Protein AF-A0A510V769-F1 (afdb_monomer)

pLDDT: mean 92.63, std 10.48, range [36.0, 98.75]

Foldseek 3Di:
DDDDFLVLLLPLCPDVQPFKWKKFQPPFFLVLLVLLLVLLVVLPWDKPPDSVCQPVDPQRDWMWTPLDPLWIWTWGSNPGGTMIITTSVSSPGRVNVVSVVVSQQSSCVSRVGKMFTAGVPPPPLRGQWIAHNVVRDIDGDNGPPD

Organism: NCBI:txid233583

Sequence (146 aa):
MGTPSHADVVAAFGPDAGHLPDGEAVGSSADDWPAVIAALGRSGWPAAPDLASVLDTEEPPTLAVHPLPAVQVNFFPAWGYVAFDIDLRELVDQPSTDAVLAVIELVGRATGRTVVLAHEGGGPESAVLSYDPSDDEHRLLPGRWA

Solvent-accessible surface area (backbone atoms only — not comparable to full-atom values): 7910 Å² total; per-residue (Å²): 128,68,84,78,50,39,70,57,57,57,57,51,53,47,96,80,38,76,49,47,32,33,31,36,34,60,90,49,34,55,84,40,47,67,43,36,48,56,48,51,71,70,69,74,46,56,58,40,61,59,71,92,54,42,78,76,44,99,68,25,59,66,34,40,32,31,72,38,100,72,34,57,36,42,32,37,64,59,72,49,28,49,37,30,35,37,48,58,82,42,48,79,42,54,70,46,36,51,36,52,52,52,49,48,49,50,46,9,61,45,60,72,22,43,20,34,37,13,37,54,93,46,52,80,85,36,27,28,35,36,32,36,51,91,78,72,37,64,43,80,41,83,55,71,86,126

Mean predicted aligned error: 3.85 Å

Structure (mmCIF, N/CA/C/O backbone):
data_AF-A0A510V769-F1
#
_entry.id   AF-A0A510V769-F1
#
loop_
_atom_site.group_PDB
_atom_site.id
_atom_site.type_symbol
_atom_site.label_atom_id
_atom_site.label_alt_id
_atom_site.label_comp_id
_atom_site.label_asym_id
_atom_site.label_entity_id
_atom_site.label_seq_id
_atom_site.pdbx_PDB_ins_code
_atom_site.Cartn_x
_atom_site.Cartn_y
_atom_site.Cartn_z
_atom_site.occupancy
_atom_site.B_iso_or_equiv
_atom_site.auth_seq_id
_atom_site.auth_comp_id
_atom_site.auth_asym_id
_atom_site.auth_atom_id
_atom_site.pdbx_PDB_model_num
ATOM 1 N N . MET A 1 1 ? -19.906 1.831 3.628 1.00 52.44 1 MET A N 1
ATOM 2 C CA . MET A 1 1 ? -19.219 2.213 4.882 1.00 52.44 1 MET A CA 1
ATOM 3 C C . MET A 1 1 ? -18.003 3.043 4.502 1.00 52.44 1 MET A C 1
ATOM 5 O O . MET A 1 1 ? -17.520 2.889 3.393 1.00 52.44 1 MET A O 1
ATOM 9 N N . GLY A 1 2 ? -17.610 4.012 5.331 1.00 70.94 2 GLY A N 1
ATOM 10 C CA . GLY A 1 2 ? -16.560 4.980 4.984 1.00 70.94 2 GLY A CA 1
ATOM 11 C C . GLY A 1 2 ? -15.145 4.462 5.238 1.00 70.94 2 GLY A C 1
ATOM 12 O O . GLY A 1 2 ? -14.968 3.430 5.880 1.00 70.94 2 GLY A O 1
ATOM 13 N N . THR A 1 3 ? -14.157 5.217 4.763 1.00 85.69 3 THR A N 1
ATOM 14 C CA . THR A 1 3 ? -12.731 5.035 5.057 1.00 85.69 3 THR A CA 1
ATOM 15 C C .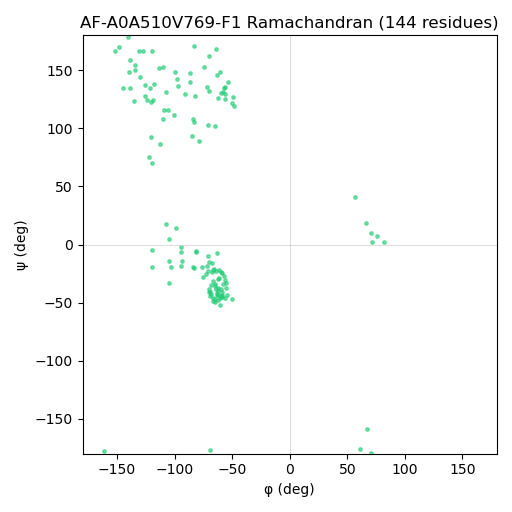 THR A 1 3 ? -12.505 4.905 6.573 1.00 85.69 3 THR A C 1
ATOM 17 O O . THR A 1 3 ? -12.995 5.761 7.319 1.00 85.69 3 THR A O 1
ATOM 20 N N . PRO A 1 4 ? -11.818 3.852 7.057 1.00 92.81 4 PRO A N 1
ATOM 21 C CA . PRO A 1 4 ? -11.539 3.689 8.480 1.00 92.81 4 PRO A CA 1
ATOM 22 C C . PRO A 1 4 ? -10.659 4.830 9.003 1.00 92.81 4 PRO A C 1
ATOM 24 O O . PRO A 1 4 ? -9.808 5.365 8.287 1.00 92.81 4 PRO A O 1
ATOM 27 N N . SER A 1 5 ? -10.874 5.224 10.261 1.00 95.56 5 SER A N 1
ATOM 28 C CA . SER A 1 5 ? -10.070 6.285 10.864 1.00 95.56 5 SER A CA 1
ATOM 29 C C . SER A 1 5 ? -8.668 5.782 11.210 1.00 95.56 5 SER A C 1
ATOM 31 O O . SER A 1 5 ? -8.480 4.607 11.526 1.00 95.56 5 SER A O 1
ATOM 33 N N . HIS A 1 6 ? -7.690 6.685 11.220 1.00 94.94 6 HIS A N 1
ATOM 34 C CA . HIS A 1 6 ? -6.327 6.412 11.670 1.00 94.94 6 HIS A CA 1
ATOM 35 C C . HIS A 1 6 ? -6.298 5.738 13.048 1.00 94.94 6 HIS A C 1
ATOM 37 O O . HIS A 1 6 ? -5.627 4.725 13.236 1.00 94.94 6 HIS A O 1
ATOM 43 N N . ALA A 1 7 ? -7.075 6.270 13.997 1.00 94.38 7 ALA A N 1
ATOM 44 C CA . ALA A 1 7 ? -7.144 5.728 15.348 1.00 94.38 7 ALA A CA 1
ATOM 45 C C . ALA A 1 7 ? -7.680 4.289 15.361 1.00 94.38 7 ALA A C 1
ATOM 47 O O . ALA A 1 7 ? -7.148 3.460 16.095 1.00 94.38 7 ALA A O 1
ATOM 48 N N . ASP A 1 8 ? -8.687 3.982 14.537 1.00 94.50 8 ASP A N 1
ATOM 49 C CA . ASP A 1 8 ? -9.248 2.632 14.458 1.00 94.50 8 ASP A CA 1
ATOM 50 C C . ASP A 1 8 ? -8.265 1.648 13.808 1.00 94.50 8 ASP A C 1
ATOM 52 O O . ASP A 1 8 ? -8.112 0.534 14.303 1.00 94.50 8 ASP A O 1
ATOM 56 N N . VAL A 1 9 ? -7.564 2.061 12.741 1.00 93.50 9 VAL A N 1
ATOM 57 C CA . VAL A 1 9 ? -6.537 1.235 12.078 1.00 93.50 9 VAL A CA 1
ATOM 58 C C . VAL A 1 9 ? -5.409 0.903 13.052 1.00 93.50 9 VAL A C 1
ATOM 60 O O . VAL A 1 9 ? -5.098 -0.269 13.246 1.00 93.50 9 VAL A O 1
ATOM 63 N N . VAL A 1 10 ? -4.834 1.909 13.719 1.00 90.75 10 VAL A N 1
ATOM 64 C CA . VAL A 1 10 ? -3.748 1.696 14.691 1.00 90.75 10 VAL A CA 1
ATOM 65 C C . VAL A 1 10 ? -4.217 0.850 15.875 1.00 90.75 10 VAL A C 1
ATOM 67 O O . VAL A 1 10 ? -3.505 -0.053 16.307 1.00 90.75 10 VAL A O 1
ATOM 70 N N . ALA A 1 11 ? -5.424 1.094 16.394 1.00 90.88 11 ALA A N 1
ATOM 71 C CA . ALA A 1 11 ? -5.961 0.317 17.508 1.00 90.88 11 ALA A CA 1
ATOM 72 C C . ALA A 1 11 ? -6.197 -1.157 17.145 1.00 90.88 11 ALA A C 1
ATOM 74 O O . ALA A 1 11 ? -6.024 -2.022 18.004 1.00 90.88 11 ALA A O 1
ATOM 75 N N . ALA A 1 12 ? -6.572 -1.452 15.897 1.00 91.12 12 ALA A N 1
ATOM 76 C CA . ALA A 1 12 ? -6.852 -2.811 15.444 1.00 91.12 12 ALA A CA 1
ATOM 77 C C . ALA A 1 12 ? -5.599 -3.706 15.427 1.00 91.12 12 ALA A C 1
ATOM 79 O O . ALA A 1 12 ? -5.704 -4.899 15.708 1.00 91.12 12 ALA A O 1
ATOM 80 N N . PHE A 1 13 ? -4.422 -3.124 15.181 1.00 89.62 13 PHE A N 1
ATOM 81 C CA . PHE A 1 13 ? -3.131 -3.808 15.291 1.00 89.62 13 PHE A CA 1
ATOM 82 C C . PHE A 1 13 ? -2.724 -4.100 16.746 1.00 89.62 13 PHE A C 1
ATOM 84 O O . PHE A 1 13 ? -1.956 -5.020 17.010 1.00 89.62 13 PHE A O 1
ATOM 91 N N . GLY A 1 14 ? -3.258 -3.362 17.718 1.00 86.62 14 GLY A N 1
ATOM 92 C CA . GLY A 1 14 ? -2.943 -3.570 19.129 1.00 86.62 14 GLY A CA 1
ATOM 93 C C . GLY A 1 14 ? -1.514 -3.151 19.526 1.00 86.62 14 GLY A C 1
ATOM 94 O O . GLY A 1 14 ? -0.747 -2.629 18.720 1.00 86.62 14 GLY A O 1
ATOM 95 N N . PRO A 1 15 ? -1.147 -3.332 20.807 1.00 76.44 15 PRO A N 1
ATOM 96 C CA . PRO A 1 15 ? 0.106 -2.831 21.372 1.00 76.44 15 PRO A CA 1
ATOM 97 C C . PRO A 1 15 ? 1.345 -3.646 20.967 1.00 76.44 15 PRO A C 1
ATOM 99 O O . PRO A 1 15 ? 2.454 -3.127 21.062 1.00 76.44 15 PRO A O 1
ATOM 102 N N . ASP A 1 16 ? 1.163 -4.890 20.512 1.00 70.06 16 ASP A N 1
ATOM 103 C CA . ASP A 1 16 ? 2.238 -5.850 20.219 1.00 70.06 16 ASP A CA 1
ATOM 104 C C . ASP A 1 16 ? 2.451 -6.066 18.708 1.00 70.06 16 ASP A C 1
ATOM 106 O O . ASP A 1 16 ? 3.063 -7.045 18.293 1.00 70.06 16 ASP A O 1
ATOM 110 N N . ALA A 1 17 ? 1.942 -5.159 17.871 1.00 65.19 17 ALA A N 1
ATOM 111 C CA . ALA A 1 17 ? 1.815 -5.335 16.422 1.00 65.19 17 ALA A CA 1
ATOM 112 C C . ALA A 1 17 ? 3.123 -5.504 15.629 1.00 65.19 17 ALA A C 1
ATOM 114 O O . ALA A 1 17 ? 3.069 -5.738 14.423 1.00 65.19 17 ALA A O 1
ATOM 115 N N . GLY A 1 18 ? 4.280 -5.337 16.270 1.00 74.38 18 GLY A N 1
ATOM 116 C CA . GLY A 1 18 ? 5.526 -5.067 15.563 1.00 74.38 18 GLY A CA 1
ATOM 117 C C . GLY A 1 18 ? 5.491 -3.686 14.905 1.00 74.38 18 GLY A C 1
ATOM 118 O O . GLY A 1 18 ? 4.746 -2.794 15.322 1.00 74.38 18 GLY A O 1
ATOM 119 N N . HIS A 1 19 ? 6.336 -3.489 13.896 1.00 86.44 19 HIS A N 1
ATOM 120 C CA . HIS A 1 19 ? 6.381 -2.230 13.145 1.00 86.44 19 HIS A CA 1
ATOM 121 C C . HIS A 1 19 ? 6.082 -2.409 11.662 1.00 86.44 19 HIS A C 1
ATOM 123 O O . HIS A 1 19 ? 5.711 -1.416 11.044 1.00 86.44 19 HIS A O 1
ATOM 129 N N . LEU A 1 20 ? 6.196 -3.630 11.123 1.00 93.75 20 LEU A N 1
ATOM 130 C CA . LEU A 1 20 ? 6.147 -3.885 9.686 1.00 93.75 20 LEU A CA 1
ATOM 131 C C . LEU A 1 20 ? 4.999 -4.828 9.277 1.00 93.75 20 LEU A C 1
ATOM 133 O O . LEU A 1 20 ? 5.256 -5.977 8.935 1.00 93.75 20 LEU A O 1
ATOM 137 N N . PRO A 1 21 ? 3.723 -4.397 9.345 1.00 94.69 21 PRO A N 1
ATOM 138 C CA . PRO A 1 21 ? 2.611 -5.174 8.811 1.00 94.69 21 PRO A CA 1
ATOM 139 C C . PRO A 1 21 ? 2.810 -5.560 7.349 1.00 94.69 21 PRO A C 1
ATOM 141 O O . PRO A 1 21 ? 3.192 -4.721 6.528 1.00 94.69 21 PRO A O 1
ATOM 144 N N . ASP A 1 22 ? 2.434 -6.795 7.028 1.00 95.94 22 ASP A N 1
ATOM 145 C CA . ASP A 1 22 ? 2.496 -7.329 5.674 1.00 95.94 22 ASP A CA 1
ATOM 146 C C . ASP A 1 22 ? 1.182 -7.082 4.935 1.00 95.94 22 ASP A C 1
ATOM 148 O O . ASP A 1 22 ? 0.088 -7.392 5.412 1.00 95.94 22 ASP A O 1
ATOM 152 N N . GLY A 1 23 ? 1.294 -6.534 3.736 1.00 97.62 23 GLY A N 1
ATOM 153 C CA . GLY A 1 23 ? 0.235 -6.417 2.757 1.00 97.62 23 GLY A CA 1
ATOM 154 C C . GLY A 1 23 ? 0.291 -7.540 1.729 1.00 97.62 23 GLY A C 1
ATOM 155 O O . GLY A 1 23 ? 1.352 -7.841 1.187 1.00 97.62 23 GLY A O 1
ATOM 156 N N . GLU A 1 24 ? -0.860 -8.119 1.395 1.00 97.81 24 GLU A N 1
ATOM 157 C CA . GLU A 1 24 ? -0.972 -9.155 0.361 1.00 97.81 24 GLU A CA 1
ATOM 158 C C . GLU A 1 24 ? -2.224 -8.937 -0.491 1.00 97.81 24 GLU A C 1
ATOM 160 O O . GLU A 1 24 ? -3.319 -8.739 0.038 1.00 97.81 24 GLU A O 1
ATOM 165 N N . ALA A 1 25 ? -2.094 -9.037 -1.817 1.00 98.44 25 ALA A N 1
ATOM 166 C CA . ALA A 1 25 ? -3.249 -9.270 -2.682 1.00 98.44 25 ALA A CA 1
ATOM 167 C C . ALA A 1 25 ? -3.561 -10.774 -2.710 1.00 98.44 25 ALA A C 1
ATOM 169 O O . ALA A 1 25 ? -2.846 -11.558 -3.342 1.00 98.44 25 ALA A O 1
ATOM 170 N N . VAL A 1 26 ? -4.623 -11.188 -2.020 1.00 97.50 26 VAL A N 1
ATOM 171 C CA . VAL A 1 26 ? -4.866 -12.596 -1.685 1.00 97.50 26 VAL A CA 1
ATOM 172 C C . VAL A 1 26 ? -5.051 -13.453 -2.938 1.00 97.50 26 VAL A C 1
ATOM 174 O O . VAL A 1 26 ? -5.885 -13.186 -3.813 1.00 97.50 26 VAL A O 1
ATOM 177 N N . GLY A 1 27 ? -4.252 -14.519 -3.013 1.00 96.81 27 GLY A N 1
ATOM 178 C CA . GLY A 1 27 ? -4.244 -15.466 -4.127 1.00 96.81 27 GLY A CA 1
ATOM 179 C C . GLY A 1 27 ? -3.671 -14.906 -5.432 1.00 96.81 27 GLY A C 1
ATOM 180 O O . GLY A 1 27 ? -3.851 -15.534 -6.482 1.00 96.81 27 GLY A O 1
ATOM 181 N N . SER A 1 28 ? -3.055 -13.721 -5.405 1.00 98.31 28 SER A N 1
ATOM 182 C CA . SER A 1 28 ? -2.296 -13.192 -6.541 1.00 98.31 28 SER A CA 1
ATOM 183 C C . SER A 1 28 ? -1.083 -14.071 -6.861 1.00 98.31 28 SER A C 1
ATOM 185 O O . SER A 1 28 ? -0.716 -14.983 -6.121 1.00 98.31 28 SER A O 1
ATOM 187 N N . SER A 1 29 ? -0.478 -13.809 -8.009 1.00 97.81 29 SER A N 1
ATOM 188 C CA . SER A 1 29 ? 0.696 -14.509 -8.516 1.00 97.81 29 SER A CA 1
ATOM 189 C C . SER A 1 29 ? 1.660 -13.524 -9.174 1.00 97.81 29 SER A C 1
ATOM 191 O O . SER A 1 29 ? 1.370 -12.332 -9.286 1.00 97.81 29 SER A O 1
ATOM 193 N N . ALA A 1 30 ? 2.799 -14.022 -9.654 1.00 96.31 30 ALA A N 1
ATOM 194 C CA . ALA A 1 30 ? 3.768 -13.213 -10.383 1.00 96.31 30 ALA A CA 1
ATOM 195 C C . ALA A 1 30 ? 3.157 -12.504 -11.612 1.00 96.31 30 ALA A C 1
ATOM 197 O O . ALA A 1 30 ? 3.559 -11.388 -11.940 1.00 96.31 30 ALA A O 1
ATOM 198 N N . ASP A 1 31 ? 2.145 -13.112 -12.239 1.00 97.00 31 ASP A N 1
ATOM 199 C CA . ASP A 1 31 ? 1.471 -12.586 -13.433 1.00 97.00 31 ASP A CA 1
ATOM 200 C C . ASP A 1 31 ? 0.660 -11.306 -13.160 1.00 97.00 31 ASP A C 1
ATOM 202 O O . ASP A 1 31 ? 0.306 -10.584 -14.093 1.00 97.00 31 ASP A O 1
ATOM 206 N N . ASP A 1 32 ? 0.381 -10.993 -11.891 1.00 98.31 32 ASP A N 1
ATOM 207 C CA . ASP A 1 32 ? -0.359 -9.794 -11.494 1.00 98.31 32 ASP A CA 1
ATOM 208 C C . ASP A 1 32 ? 0.549 -8.543 -11.399 1.00 98.31 32 ASP A C 1
ATOM 210 O O . ASP A 1 32 ? 0.066 -7.409 -11.498 1.00 98.31 32 ASP A O 1
ATOM 214 N N . TRP A 1 33 ? 1.875 -8.711 -11.273 1.00 97.75 33 TRP A N 1
ATOM 215 C CA . TRP A 1 33 ? 2.821 -7.594 -11.117 1.00 97.75 33 TRP A CA 1
ATOM 216 C C . TRP A 1 33 ? 2.803 -6.573 -12.258 1.00 97.75 33 TRP A C 1
ATOM 218 O O . TRP A 1 33 ? 2.788 -5.377 -11.955 1.00 97.75 33 TRP A O 1
ATOM 228 N N . PRO A 1 34 ? 2.757 -6.955 -13.550 1.00 97.31 34 PRO A N 1
ATOM 229 C CA . PRO A 1 34 ? 2.697 -5.976 -14.634 1.00 97.31 34 PRO A CA 1
ATOM 230 C C . PRO A 1 34 ? 1.527 -4.990 -14.501 1.00 97.31 34 PRO A C 1
ATOM 232 O O . PRO A 1 34 ? 1.687 -3.799 -14.781 1.00 97.31 34 PRO A O 1
ATOM 235 N N . ALA A 1 35 ? 0.360 -5.448 -14.030 1.00 98.19 35 ALA A N 1
ATOM 236 C CA . ALA A 1 35 ? -0.798 -4.584 -13.812 1.00 98.19 35 ALA A CA 1
ATOM 237 C C . ALA A 1 35 ? -0.575 -3.608 -12.645 1.00 98.19 35 ALA A C 1
ATOM 239 O O . ALA A 1 35 ? -0.909 -2.424 -12.762 1.00 98.19 35 ALA A O 1
ATOM 240 N N . VAL A 1 36 ? 0.037 -4.082 -11.554 1.00 98.50 36 VAL A N 1
ATOM 241 C CA . VAL A 1 36 ? 0.393 -3.268 -10.379 1.00 98.50 36 VAL A CA 1
ATOM 242 C C . VAL A 1 36 ? 1.435 -2.212 -10.739 1.00 98.50 36 VAL A C 1
ATOM 244 O O . VAL A 1 36 ? 1.211 -1.032 -10.482 1.00 98.50 36 VAL A O 1
ATOM 247 N N . ILE A 1 37 ? 2.526 -2.590 -11.412 1.00 97.94 37 ILE A N 1
ATOM 248 C CA . ILE A 1 37 ? 3.574 -1.657 -11.856 1.00 97.94 37 ILE A CA 1
ATOM 249 C C . ILE A 1 37 ? 2.997 -0.591 -12.790 1.00 97.94 37 ILE A C 1
ATOM 251 O O . ILE A 1 37 ? 3.255 0.602 -12.614 1.00 97.94 37 ILE A O 1
ATOM 255 N N . ALA A 1 38 ? 2.146 -0.986 -13.740 1.00 97.94 38 ALA A N 1
ATOM 256 C CA . ALA A 1 38 ? 1.477 -0.031 -14.614 1.00 97.94 38 ALA A CA 1
ATOM 257 C C . ALA A 1 38 ? 0.557 0.925 -13.833 1.00 97.94 38 ALA A C 1
ATOM 259 O O . ALA A 1 38 ? 0.446 2.097 -14.198 1.00 97.94 38 ALA A O 1
ATOM 260 N N . ALA A 1 39 ? -0.130 0.446 -12.792 1.00 98.38 39 ALA A N 1
ATOM 261 C CA . ALA A 1 39 ? -0.979 1.273 -11.940 1.00 98.38 39 ALA A CA 1
ATOM 262 C C . ALA A 1 39 ? -0.164 2.254 -11.085 1.00 98.38 39 ALA A C 1
ATOM 264 O O . ALA A 1 39 ? -0.491 3.441 -11.071 1.00 98.38 39 ALA A O 1
ATOM 265 N N . LEU A 1 40 ? 0.932 1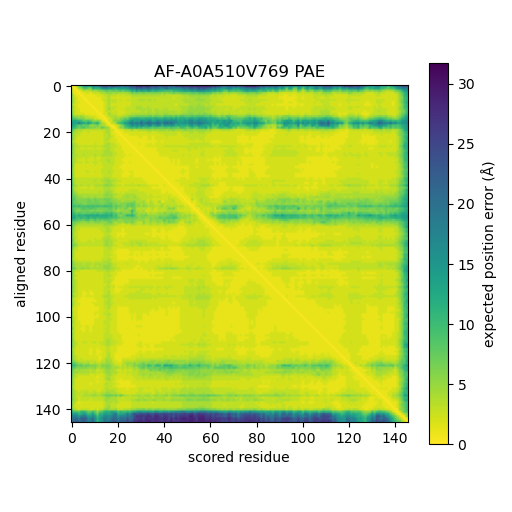.801 -10.473 1.00 98.31 40 LEU A N 1
ATOM 266 C CA . LEU A 1 40 ? 1.885 2.650 -9.752 1.00 98.31 40 LEU A CA 1
ATOM 267 C C . LEU A 1 40 ? 2.477 3.730 -10.670 1.00 98.31 40 LEU A C 1
ATOM 269 O O . LEU A 1 40 ? 2.522 4.898 -10.302 1.00 98.31 40 LEU A O 1
ATOM 273 N N . GLY A 1 41 ? 2.812 3.393 -11.918 1.00 97.56 41 GLY A N 1
ATOM 274 C CA . GLY A 1 41 ? 3.299 4.373 -12.896 1.00 97.56 41 GLY A CA 1
ATOM 275 C C . GLY A 1 41 ? 2.291 5.4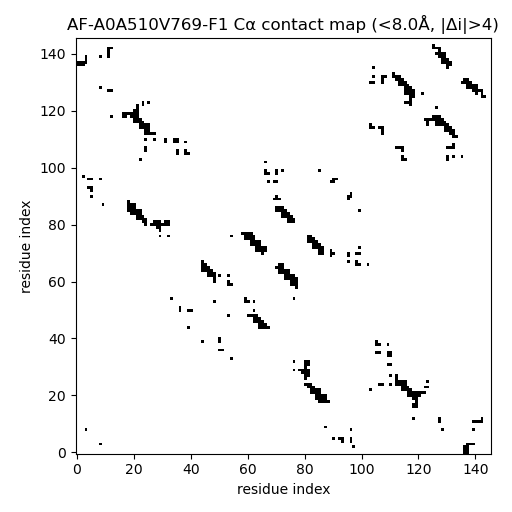83 -13.232 1.00 97.56 41 GLY A C 1
ATOM 276 O O . GLY A 1 41 ? 2.684 6.559 -13.680 1.00 97.56 41 GLY A O 1
ATOM 277 N N . ARG A 1 42 ? 0.989 5.256 -13.001 1.00 97.81 42 ARG A N 1
ATOM 278 C CA . ARG A 1 42 ? -0.075 6.255 -13.205 1.00 97.81 42 ARG A CA 1
ATOM 279 C C . ARG A 1 42 ? -0.423 7.052 -11.948 1.00 97.81 42 ARG A C 1
ATOM 281 O O . ARG A 1 42 ? -1.103 8.066 -12.082 1.00 97.81 42 ARG A O 1
ATOM 288 N N . SER A 1 43 ? -0.000 6.621 -10.758 1.00 97.50 43 SER A N 1
ATOM 289 C CA . SER A 1 43 ? -0.322 7.326 -9.508 1.00 97.50 43 SER A CA 1
ATOM 290 C C . SER A 1 43 ? 0.459 8.634 -9.356 1.00 97.50 43 SER A C 1
ATOM 292 O O . SER A 1 43 ? 0.005 9.549 -8.673 1.00 97.50 43 SER A O 1
ATOM 294 N N . GLY A 1 44 ? 1.625 8.730 -10.006 1.00 96.56 44 GLY A N 1
ATOM 295 C CA . GLY A 1 44 ? 2.551 9.852 -9.855 1.00 96.56 44 GLY A CA 1
ATOM 296 C C . GLY A 1 44 ? 3.350 9.819 -8.549 1.00 96.56 44 GLY A C 1
ATOM 297 O O . GLY A 1 44 ? 4.055 10.784 -8.253 1.00 96.56 44 GLY A O 1
ATOM 298 N N . TRP A 1 45 ? 3.255 8.738 -7.770 1.00 98.38 45 TRP A N 1
ATOM 299 C CA . TRP A 1 45 ? 4.041 8.568 -6.551 1.00 98.38 45 TRP A CA 1
ATOM 300 C C . TRP A 1 45 ? 5.512 8.293 -6.881 1.00 98.38 45 TRP A C 1
ATOM 302 O O . TRP A 1 45 ? 5.793 7.476 -7.763 1.00 98.38 45 TRP A O 1
ATOM 312 N N . PRO A 1 46 ? 6.464 8.944 -6.187 1.00 98.06 46 PRO A N 1
ATOM 313 C CA . PRO A 1 46 ? 7.873 8.601 -6.300 1.00 98.06 46 PRO A CA 1
ATOM 314 C C . PRO A 1 46 ? 8.102 7.127 -5.973 1.00 98.06 46 PRO A C 1
ATOM 316 O O . PRO A 1 46 ? 7.572 6.619 -4.984 1.00 98.06 46 PRO A O 1
ATOM 319 N N . ALA A 1 47 ? 8.913 6.466 -6.792 1.00 97.62 47 ALA A N 1
ATOM 320 C CA . ALA A 1 47 ? 9.272 5.072 -6.60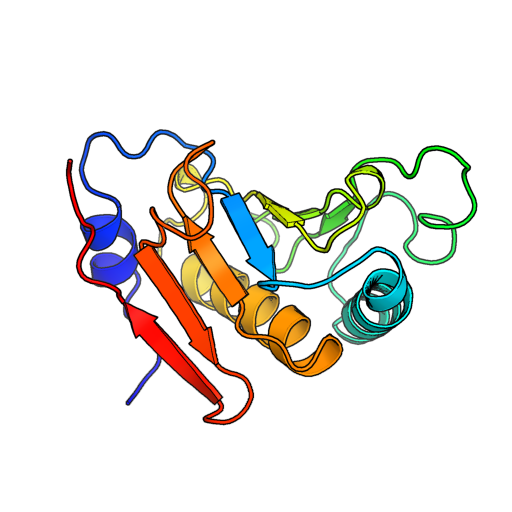5 1.00 97.62 47 ALA A CA 1
ATOM 321 C C . ALA A 1 47 ? 10.756 4.841 -6.915 1.00 97.62 47 ALA A C 1
ATOM 323 O O . ALA A 1 47 ? 11.334 5.537 -7.757 1.00 97.62 47 ALA A O 1
ATOM 324 N N . ALA A 1 48 ? 11.366 3.880 -6.225 1.00 96.06 48 ALA A N 1
ATOM 325 C CA . ALA A 1 48 ? 12.740 3.452 -6.455 1.00 96.06 48 ALA A CA 1
ATOM 326 C C . ALA A 1 48 ? 12.883 1.931 -6.227 1.00 96.06 48 ALA A C 1
ATOM 328 O O . ALA A 1 48 ? 12.406 1.440 -5.204 1.00 96.06 48 ALA A O 1
ATOM 329 N N . PRO A 1 49 ? 13.565 1.183 -7.118 1.00 94.62 49 PRO A N 1
ATOM 330 C CA . PRO A 1 49 ? 14.163 1.637 -8.379 1.00 94.62 49 PRO A CA 1
ATOM 331 C C . PRO A 1 49 ? 13.100 2.002 -9.431 1.00 94.62 49 PRO A C 1
ATOM 333 O O . PRO A 1 49 ? 11.907 2.019 -9.140 1.00 94.62 49 PRO A O 1
ATOM 336 N N . ASP A 1 50 ? 13.536 2.361 -10.641 1.00 92.19 50 ASP A N 1
ATOM 337 C CA . ASP A 1 50 ? 12.625 2.731 -11.727 1.00 92.19 50 ASP A CA 1
ATOM 338 C C . ASP A 1 50 ? 11.610 1.607 -12.007 1.00 92.19 50 ASP A C 1
ATOM 340 O O . ASP A 1 50 ? 11.976 0.463 -12.284 1.00 92.19 50 ASP A O 1
ATOM 344 N N . LEU A 1 51 ? 10.322 1.956 -11.954 1.00 91.69 51 LEU A N 1
ATOM 345 C CA . LEU A 1 51 ? 9.206 1.050 -12.223 1.00 91.69 51 LEU A CA 1
ATOM 346 C C . LEU A 1 51 ? 9.321 0.395 -13.602 1.00 91.69 51 LEU A C 1
ATOM 348 O O . LEU A 1 51 ? 8.904 -0.747 -13.768 1.00 91.69 51 LEU A O 1
ATOM 352 N N . ALA A 1 52 ? 9.878 1.107 -14.586 1.00 86.94 52 ALA A N 1
ATOM 353 C CA . ALA A 1 52 ? 9.987 0.608 -15.951 1.00 86.94 52 ALA A CA 1
ATOM 354 C C . ALA A 1 52 ? 10.932 -0.596 -16.090 1.00 86.94 52 ALA A C 1
ATOM 356 O O . ALA A 1 52 ? 10.789 -1.337 -17.056 1.00 86.94 52 ALA A O 1
ATOM 357 N N . SER A 1 53 ? 11.869 -0.786 -15.155 1.00 88.88 53 SER A N 1
ATOM 358 C CA . SER A 1 53 ? 12.886 -1.843 -15.218 1.00 88.88 53 SER A CA 1
ATOM 359 C C . SER A 1 53 ? 12.835 -2.831 -14.055 1.00 88.88 53 SER A C 1
ATOM 361 O O . SER A 1 53 ? 13.575 -3.812 -14.053 1.00 88.88 53 SER A O 1
ATOM 363 N N . VAL A 1 54 ? 11.966 -2.610 -13.062 1.00 89.12 54 VAL A N 1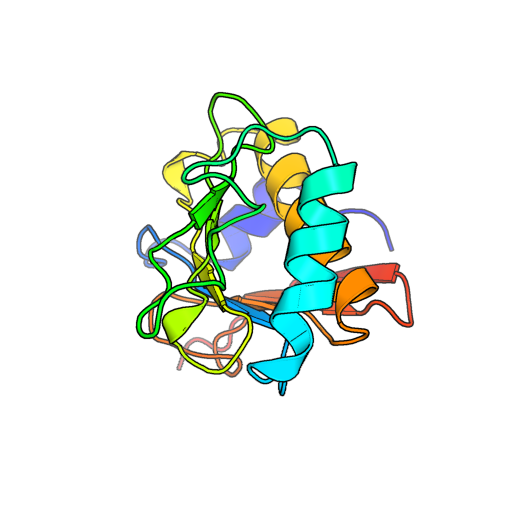
ATOM 364 C CA . VAL A 1 54 ? 11.937 -3.420 -11.833 1.00 89.12 54 VAL A CA 1
ATOM 365 C C . VAL A 1 54 ? 11.628 -4.900 -12.084 1.00 89.12 54 VAL A C 1
ATOM 367 O O . VAL A 1 54 ? 12.090 -5.749 -11.331 1.00 89.12 54 VAL A O 1
ATOM 370 N N . LEU A 1 55 ? 10.884 -5.218 -13.148 1.00 89.44 55 LEU A N 1
ATOM 371 C CA . LEU A 1 55 ? 10.534 -6.595 -13.519 1.00 89.44 55 LEU A CA 1
ATOM 372 C C . LEU A 1 55 ? 11.490 -7.220 -14.550 1.00 89.44 55 LEU A C 1
ATOM 374 O O . LEU A 1 55 ? 11.307 -8.379 -14.909 1.00 89.44 55 LEU A O 1
ATOM 378 N N . ASP A 1 56 ? 12.494 -6.483 -15.033 1.00 88.62 56 ASP A N 1
ATOM 379 C CA . ASP A 1 56 ? 13.400 -6.960 -16.090 1.00 88.62 56 ASP A CA 1
ATOM 380 C C . ASP A 1 56 ? 14.527 -7.863 -15.557 1.00 88.62 56 ASP A C 1
ATOM 382 O O . ASP A 1 56 ? 15.318 -8.406 -16.333 1.00 88.62 56 ASP A O 1
ATOM 386 N N . THR A 1 57 ? 14.642 -8.014 -14.237 1.00 84.50 57 THR A N 1
ATOM 387 C CA . THR A 1 57 ? 15.675 -8.830 -13.593 1.00 84.50 57 THR A CA 1
ATOM 388 C C . THR A 1 57 ? 15.129 -10.198 -13.192 1.00 84.50 57 THR A C 1
ATOM 390 O O . THR A 1 57 ? 13.965 -10.337 -12.830 1.00 84.50 57 THR A O 1
ATOM 393 N N . GLU A 1 58 ? 15.986 -11.227 -13.221 1.00 83.94 58 GLU A N 1
ATOM 394 C CA . GLU A 1 58 ? 15.607 -12.574 -12.752 1.00 83.94 58 GLU A CA 1
ATOM 395 C C . GLU A 1 58 ? 15.242 -12.585 -11.260 1.00 83.94 58 GLU A C 1
ATOM 397 O O . GLU A 1 58 ? 14.390 -13.358 -10.830 1.00 83.94 58 GLU A O 1
ATOM 402 N N . GLU A 1 59 ? 15.851 -11.682 -10.489 1.00 89.44 59 GLU A N 1
ATOM 403 C CA . GLU A 1 59 ? 15.507 -11.395 -9.099 1.00 89.44 59 GLU A CA 1
ATOM 404 C C . GLU A 1 59 ? 15.116 -9.913 -8.993 1.00 89.44 59 GLU A C 1
ATOM 406 O O . GLU A 1 59 ? 15.992 -9.046 -8.876 1.00 89.44 59 GLU A O 1
ATOM 411 N N . PRO A 1 60 ? 13.819 -9.578 -9.123 1.00 90.81 60 PRO A N 1
ATOM 412 C CA . PRO A 1 60 ? 13.332 -8.215 -8.948 1.00 90.81 60 PRO A CA 1
ATOM 413 C C . PRO A 1 60 ? 13.712 -7.640 -7.577 1.00 90.81 60 PRO A C 1
ATOM 415 O O . PRO A 1 60 ? 13.465 -8.287 -6.555 1.00 90.81 60 PRO A O 1
ATOM 418 N N . PRO A 1 61 ? 14.297 -6.432 -7.513 1.00 94.56 61 PRO A N 1
ATOM 419 C CA . PRO A 1 61 ? 14.618 -5.802 -6.239 1.00 94.56 61 PRO A CA 1
ATOM 420 C C . PRO A 1 61 ? 13.347 -5.355 -5.506 1.00 94.56 61 PRO A C 1
ATOM 422 O O . PRO A 1 61 ? 12.289 -5.172 -6.112 1.00 94.56 61 PRO A O 1
ATOM 425 N N . THR A 1 62 ? 13.474 -5.100 -4.202 1.00 96.81 62 THR A N 1
ATOM 426 C CA . THR A 1 62 ? 12.446 -4.382 -3.440 1.00 96.81 62 THR A CA 1
ATOM 427 C C . THR A 1 62 ? 12.178 -3.020 -4.074 1.00 96.81 62 THR A C 1
ATOM 429 O O . THR A 1 62 ? 13.109 -2.281 -4.404 1.00 96.81 62 THR A O 1
ATOM 432 N N . LEU A 1 63 ? 10.898 -2.691 -4.214 1.00 98.00 63 LEU A N 1
ATOM 433 C CA . LEU A 1 63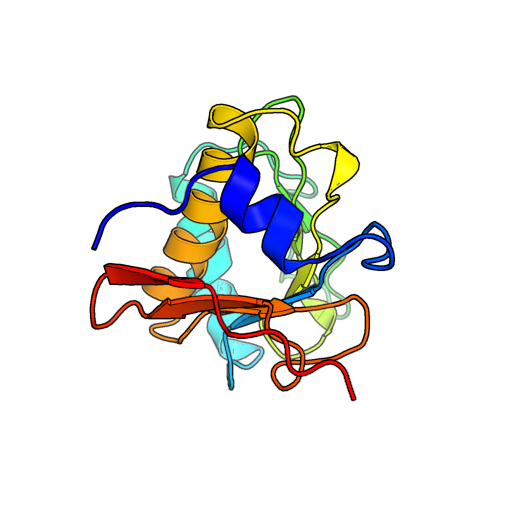 ? 10.422 -1.447 -4.798 1.00 98.00 63 LEU A CA 1
ATOM 434 C C . LEU A 1 63 ? 9.796 -0.577 -3.710 1.00 98.00 63 LEU A C 1
ATOM 436 O O . LEU A 1 63 ? 8.698 -0.861 -3.240 1.00 98.00 63 LEU A O 1
ATOM 440 N N . ALA A 1 64 ? 10.482 0.496 -3.336 1.00 98.38 64 ALA A N 1
ATOM 441 C CA . ALA A 1 64 ? 9.957 1.494 -2.415 1.00 98.38 64 ALA A CA 1
ATOM 442 C C . ALA A 1 64 ? 9.067 2.484 -3.174 1.00 98.38 64 ALA A C 1
ATOM 444 O O . ALA A 1 64 ? 9.495 3.061 -4.174 1.00 98.38 64 ALA A O 1
ATOM 445 N N . VAL A 1 65 ? 7.846 2.700 -2.690 1.00 98.69 65 VAL A N 1
ATOM 446 C CA . VAL A 1 65 ? 6.883 3.679 -3.214 1.00 98.69 65 VAL A CA 1
ATOM 447 C C . VAL A 1 65 ? 6.507 4.652 -2.105 1.00 98.69 65 VAL A C 1
ATOM 449 O O . VAL A 1 65 ? 6.199 4.232 -0.995 1.00 98.69 65 VAL A O 1
ATOM 452 N N . HIS A 1 66 ? 6.480 5.947 -2.414 1.00 98.62 66 HIS A N 1
ATOM 453 C CA . HIS A 1 66 ? 6.158 7.002 -1.455 1.00 98.62 66 HIS A CA 1
ATOM 454 C C . HIS A 1 66 ? 4.829 7.691 -1.797 1.00 98.62 66 HIS A C 1
ATOM 456 O O . HIS A 1 66 ? 4.836 8.723 -2.478 1.00 98.62 66 HIS A O 1
ATOM 462 N N . PRO A 1 67 ? 3.669 7.170 -1.349 1.00 98.31 67 PRO A N 1
ATOM 463 C CA . PRO A 1 67 ? 2.382 7.837 -1.569 1.00 98.31 67 PRO A CA 1
ATOM 464 C C . PRO A 1 67 ? 2.296 9.202 -0.863 1.00 98.31 67 PRO A C 1
ATOM 466 O O . PRO A 1 67 ? 1.561 10.086 -1.306 1.00 98.31 67 PRO A O 1
ATOM 469 N N . LEU A 1 68 ? 3.102 9.402 0.186 1.00 98.06 68 LEU A N 1
ATOM 470 C CA . LEU A 1 68 ? 3.412 10.691 0.802 1.00 98.06 68 LEU A CA 1
ATOM 471 C C . LEU A 1 68 ? 4.907 10.756 1.157 1.00 98.06 68 LEU A C 1
ATOM 473 O O . LEU A 1 68 ? 5.525 9.715 1.347 1.00 98.06 68 LEU A O 1
ATOM 477 N N . PRO A 1 69 ? 5.505 11.953 1.329 1.00 97.19 69 PRO A N 1
ATOM 478 C CA . PRO A 1 69 ? 6.932 12.070 1.653 1.00 97.19 69 PRO A CA 1
ATOM 479 C C . PRO A 1 69 ? 7.379 11.333 2.924 1.00 97.19 69 PRO A C 1
ATOM 481 O O . PRO A 1 69 ? 8.545 10.972 3.028 1.00 97.19 69 PRO A O 1
ATOM 484 N N . ALA A 1 70 ? 6.474 11.151 3.888 1.00 96.00 70 ALA A N 1
ATOM 485 C CA . ALA A 1 70 ? 6.744 10.497 5.168 1.00 96.00 70 ALA A CA 1
ATOM 486 C C . ALA A 1 70 ? 6.183 9.067 5.259 1.00 96.00 70 ALA A C 1
ATOM 488 O O . ALA A 1 70 ? 6.234 8.494 6.337 1.00 96.00 70 ALA A O 1
ATOM 489 N N . VAL A 1 71 ? 5.619 8.532 4.169 1.00 98.38 71 VAL A N 1
ATOM 490 C CA . VAL A 1 71 ? 5.026 7.190 4.118 1.00 98.38 71 VAL A CA 1
ATOM 491 C C . VAL A 1 71 ? 5.695 6.416 2.996 1.00 98.38 71 VAL A C 1
ATOM 493 O O . VAL A 1 71 ? 5.685 6.870 1.851 1.00 98.38 71 VAL A O 1
ATOM 496 N N . GLN A 1 72 ? 6.258 5.262 3.312 1.00 98.56 72 GLN A N 1
ATOM 497 C CA . GLN A 1 72 ? 6.884 4.346 2.375 1.00 98.56 72 GLN A CA 1
ATOM 498 C C . GLN A 1 72 ? 6.138 3.008 2.386 1.00 98.56 72 GLN A C 1
ATOM 500 O O . GLN A 1 72 ? 5.755 2.489 3.429 1.00 98.56 72 GLN A O 1
ATOM 505 N N . VAL A 1 73 ? 5.942 2.443 1.199 1.00 98.75 73 VAL A N 1
ATOM 506 C CA . VAL A 1 73 ? 5.427 1.086 1.006 1.00 98.75 73 VAL A CA 1
ATOM 507 C C . VAL A 1 73 ? 6.474 0.304 0.229 1.00 98.75 73 VAL A C 1
ATOM 509 O O . VAL A 1 73 ? 6.859 0.736 -0.863 1.00 98.75 73 VAL A O 1
ATOM 512 N N . ASN A 1 74 ? 6.955 -0.816 0.772 1.00 98.50 74 ASN A N 1
ATOM 513 C CA . ASN A 1 74 ? 7.966 -1.635 0.103 1.00 98.50 74 ASN A CA 1
ATOM 514 C C . ASN A 1 74 ? 7.308 -2.836 -0.555 1.00 98.50 74 ASN A C 1
ATOM 516 O O . ASN A 1 74 ? 6.849 -3.738 0.124 1.00 98.50 74 ASN A O 1
ATOM 520 N N . PHE A 1 75 ? 7.287 -2.867 -1.880 1.00 98.62 75 PHE A N 1
ATOM 521 C CA . PHE A 1 75 ? 6.792 -3.989 -2.668 1.00 98.62 75 PHE A CA 1
ATOM 522 C C . PHE A 1 75 ? 7.889 -5.032 -2.906 1.00 98.62 75 PHE A C 1
ATOM 524 O O . PHE A 1 75 ? 9.058 -4.677 -3.093 1.00 98.62 75 PHE A O 1
ATOM 531 N N . PHE A 1 76 ? 7.504 -6.312 -2.988 1.00 97.50 76 PHE A N 1
ATOM 532 C CA . PHE A 1 76 ? 8.435 -7.442 -3.124 1.00 97.50 76 PHE A CA 1
ATOM 533 C C . PHE A 1 76 ? 8.184 -8.298 -4.382 1.00 97.50 76 PHE A C 1
ATOM 535 O O . PHE A 1 76 ? 7.683 -9.421 -4.279 1.00 97.50 76 PHE A O 1
ATOM 542 N N . PRO A 1 77 ? 8.553 -7.836 -5.595 1.00 96.69 77 PRO A N 1
ATOM 543 C CA . PRO A 1 77 ? 8.192 -8.554 -6.817 1.00 96.69 77 PRO A CA 1
ATOM 544 C C . PRO A 1 77 ? 8.841 -9.932 -6.984 1.00 96.69 77 PRO A C 1
ATOM 546 O O . PRO A 1 77 ? 8.290 -10.794 -7.666 1.00 96.69 77 PRO A O 1
ATOM 549 N N . ALA A 1 78 ? 9.956 -10.193 -6.298 1.00 95.25 78 ALA A N 1
ATOM 550 C CA . ALA A 1 78 ? 10.617 -11.497 -6.302 1.00 95.25 78 ALA A CA 1
ATOM 551 C C . ALA A 1 78 ? 9.863 -12.605 -5.534 1.00 95.25 78 ALA A C 1
ATOM 553 O O . ALA A 1 78 ? 10.249 -13.768 -5.623 1.00 95.25 78 ALA A O 1
ATOM 554 N N . TRP A 1 79 ? 8.810 -12.292 -4.769 1.00 94.88 79 TRP A N 1
ATOM 555 C CA . TRP A 1 79 ? 8.153 -13.272 -3.887 1.00 94.88 79 TRP A CA 1
ATOM 556 C C . TRP A 1 79 ? 7.145 -14.187 -4.601 1.00 94.88 79 TRP A C 1
ATOM 558 O O . TRP A 1 79 ? 6.636 -15.133 -4.005 1.00 94.88 79 TRP A O 1
ATOM 568 N N . GLY A 1 80 ? 6.877 -13.955 -5.891 1.00 94.44 80 GLY A N 1
ATOM 569 C CA . GLY A 1 80 ? 6.005 -14.810 -6.710 1.00 94.44 80 GLY A CA 1
ATOM 570 C C . GLY A 1 80 ? 4.501 -14.551 -6.550 1.00 94.44 80 GLY A C 1
ATOM 571 O O . GLY A 1 80 ? 3.697 -15.222 -7.194 1.00 94.44 80 GLY A O 1
ATOM 572 N N . TYR A 1 81 ? 4.129 -13.567 -5.736 1.00 97.12 81 TYR A N 1
ATOM 573 C CA . TYR A 1 81 ? 2.787 -13.009 -5.560 1.00 97.12 81 TYR A CA 1
ATOM 574 C C . TYR A 1 81 ? 2.919 -11.517 -5.220 1.00 97.12 81 TYR A C 1
ATOM 576 O O . TYR A 1 81 ? 4.032 -11.026 -5.012 1.00 97.12 81 TYR A O 1
ATOM 584 N N . VAL A 1 82 ? 1.811 -10.775 -5.215 1.00 98.44 82 VAL A N 1
ATOM 585 C CA . VAL A 1 82 ? 1.827 -9.344 -4.894 1.00 98.44 82 VAL A CA 1
ATOM 586 C C . VAL A 1 82 ? 1.791 -9.161 -3.383 1.00 98.44 82 VAL A C 1
ATOM 588 O O . VAL A 1 82 ? 0.751 -9.355 -2.750 1.00 98.44 82 VAL A O 1
A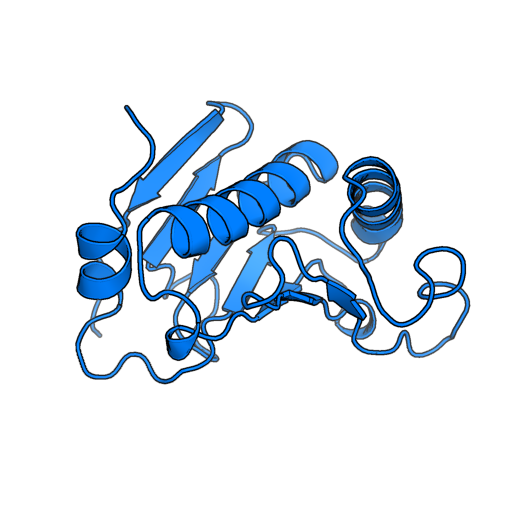TOM 591 N N . ALA A 1 83 ? 2.933 -8.751 -2.839 1.00 97.88 83 ALA A N 1
ATOM 592 C CA . ALA A 1 83 ? 3.128 -8.452 -1.430 1.00 97.88 83 ALA A CA 1
ATOM 593 C C . ALA A 1 83 ? 3.879 -7.139 -1.234 1.00 97.88 83 ALA A C 1
ATOM 595 O O . ALA A 1 83 ? 4.652 -6.706 -2.101 1.00 97.88 83 ALA A O 1
ATOM 596 N N . PHE A 1 84 ? 3.650 -6.527 -0.081 1.00 98.56 84 PHE A N 1
ATOM 597 C CA . PHE A 1 84 ? 4.352 -5.338 0.366 1.00 98.56 84 PHE A CA 1
ATOM 598 C C . PHE A 1 84 ? 4.404 -5.269 1.891 1.00 98.56 84 PHE A C 1
ATOM 600 O O . PHE A 1 84 ? 3.662 -5.982 2.547 1.00 98.56 84 PHE A O 1
ATOM 607 N N . ASP A 1 85 ? 5.228 -4.395 2.453 1.00 97.69 85 ASP A N 1
ATOM 608 C CA . ASP A 1 85 ? 5.131 -3.990 3.856 1.00 97.69 85 ASP A CA 1
ATOM 609 C C . ASP A 1 85 ? 4.882 -2.478 3.975 1.00 97.69 85 ASP A C 1
ATOM 611 O O . ASP A 1 85 ? 4.999 -1.717 3.003 1.00 97.69 85 ASP A O 1
ATOM 615 N N . ILE A 1 86 ? 4.502 -2.053 5.176 1.00 97.31 86 ILE A N 1
ATOM 616 C CA . ILE A 1 86 ? 4.454 -0.646 5.588 1.00 97.31 86 ILE A CA 1
ATOM 617 C C . ILE A 1 86 ? 5.154 -0.495 6.935 1.00 97.31 86 ILE A C 1
ATOM 619 O O . ILE A 1 86 ? 5.311 -1.478 7.646 1.00 97.31 86 ILE A O 1
ATOM 623 N N . ASP A 1 87 ? 5.462 0.729 7.358 1.00 96.69 87 ASP A N 1
ATOM 624 C CA . ASP A 1 87 ? 5.871 0.997 8.739 1.00 96.69 87 ASP A CA 1
ATOM 625 C C . ASP A 1 87 ? 4.743 1.684 9.524 1.00 96.69 87 ASP A C 1
ATOM 627 O O . ASP A 1 87 ? 4.366 2.822 9.241 1.00 96.69 87 ASP A O 1
ATOM 631 N N . LEU A 1 88 ? 4.208 1.030 10.561 1.00 94.50 88 LEU A N 1
ATOM 632 C CA . LEU A 1 88 ? 3.152 1.621 11.402 1.00 94.50 88 LEU A CA 1
ATOM 633 C C . LEU A 1 88 ? 3.580 2.927 12.077 1.00 94.50 88 LEU A C 1
ATOM 635 O O . LEU A 1 88 ? 2.725 3.736 12.429 1.00 94.50 88 LEU A O 1
ATOM 639 N N . ARG A 1 89 ? 4.884 3.157 12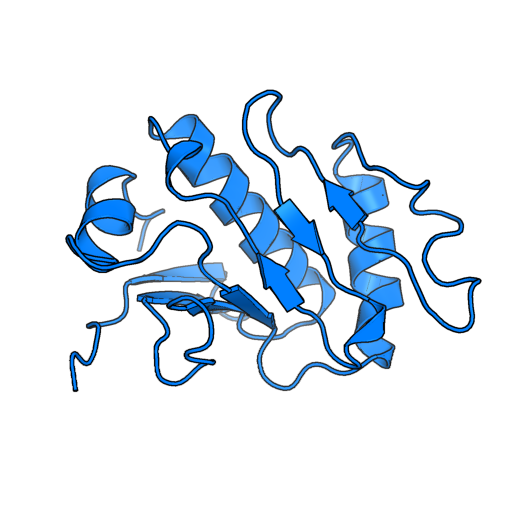.262 1.00 94.88 89 ARG A N 1
ATOM 640 C CA . ARG A 1 89 ? 5.408 4.395 12.860 1.00 94.88 89 ARG A CA 1
ATOM 641 C C . ARG A 1 89 ? 5.279 5.594 11.921 1.00 94.88 89 ARG A C 1
ATOM 643 O O . ARG A 1 89 ? 5.355 6.728 12.391 1.00 94.88 89 ARG A O 1
ATOM 650 N N . GLU A 1 90 ? 5.091 5.354 10.626 1.00 96.62 90 GLU A N 1
ATOM 651 C CA . GLU A 1 90 ? 4.856 6.384 9.609 1.00 96.62 90 GLU A CA 1
ATOM 652 C C . GLU A 1 90 ? 3.381 6.801 9.538 1.00 96.62 90 GLU A C 1
ATOM 654 O O . GLU A 1 90 ? 3.064 7.898 9.072 1.00 96.62 90 GLU A O 1
ATOM 659 N N . LEU A 1 91 ? 2.477 5.967 10.066 1.00 95.38 91 LEU A N 1
ATOM 660 C CA . LEU A 1 91 ? 1.076 6.315 10.272 1.00 95.38 91 LEU A CA 1
ATOM 661 C C . LEU A 1 91 ? 0.963 7.167 11.536 1.00 95.38 91 LEU A C 1
ATOM 663 O O . LEU A 1 91 ? 0.802 6.659 12.642 1.00 95.38 91 LEU A O 1
ATOM 667 N N . VAL A 1 92 ? 1.081 8.480 11.377 1.00 95.94 92 VAL A N 1
ATOM 668 C CA . VAL A 1 92 ? 1.049 9.447 12.490 1.00 95.94 92 VAL A CA 1
ATOM 669 C C . VAL A 1 92 ? -0.268 10.217 12.575 1.00 95.94 92 VAL A C 1
ATOM 671 O O . VAL A 1 92 ? -0.532 10.896 13.568 1.00 95.94 92 VAL A O 1
ATOM 674 N N . ASP A 1 93 ? -1.076 10.152 11.519 1.00 96.81 93 ASP A N 1
ATOM 675 C CA . ASP A 1 93 ? -2.324 10.885 11.363 1.00 96.81 93 ASP A CA 1
ATOM 676 C C . ASP A 1 93 ? -3.231 10.271 10.275 1.00 96.81 93 ASP A C 1
ATOM 678 O O . ASP A 1 93 ? -2.945 9.232 9.672 1.00 96.81 93 ASP A O 1
ATOM 682 N N . GLN A 1 94 ? -4.379 10.911 10.029 1.00 97.56 94 GLN A N 1
ATOM 683 C CA . GLN A 1 94 ? -5.303 10.473 8.982 1.00 97.56 94 GLN A CA 1
ATOM 684 C C . GLN A 1 94 ? -4.684 10.542 7.575 1.00 97.56 94 GLN A C 1
ATOM 686 O O . GLN A 1 94 ? -4.758 9.529 6.889 1.00 97.56 94 GLN A O 1
ATOM 691 N N . PRO A 1 95 ? -4.026 11.638 7.140 1.00 98.00 95 PRO A N 1
ATOM 692 C CA . PRO A 1 95 ? -3.383 11.684 5.825 1.00 98.00 95 PRO A CA 1
ATOM 693 C C . PRO A 1 95 ? -2.380 10.555 5.563 1.00 98.00 95 PRO A C 1
ATOM 695 O O . PRO A 1 95 ? -2.390 9.977 4.478 1.00 98.00 95 PRO A O 1
ATOM 698 N N . SER A 1 96 ? -1.528 10.221 6.537 1.00 97.88 96 SER A N 1
ATOM 699 C CA . SER A 1 96 ? -0.590 9.096 6.404 1.00 97.88 96 SER A CA 1
ATOM 700 C C . SER A 1 96 ? -1.314 7.752 6.277 1.00 97.88 96 SER A C 1
ATOM 702 O O . SER A 1 96 ? -0.931 6.924 5.453 1.00 97.88 96 SER A O 1
ATOM 704 N N . THR A 1 97 ? -2.415 7.566 7.009 1.00 97.69 97 THR A N 1
ATOM 705 C CA . THR A 1 97 ? -3.267 6.368 6.891 1.00 97.69 97 THR A CA 1
ATOM 706 C C . THR A 1 97 ? -3.955 6.299 5.530 1.00 97.69 97 THR A C 1
ATOM 708 O O . THR A 1 97 ? -3.872 5.278 4.854 1.00 97.69 97 THR A O 1
ATOM 711 N N . ASP A 1 98 ? -4.573 7.394 5.086 1.00 98.00 98 ASP A N 1
ATOM 712 C CA . ASP A 1 98 ? -5.249 7.488 3.789 1.00 98.00 98 ASP A CA 1
ATOM 713 C C . ASP A 1 98 ? -4.290 7.180 2.631 1.00 98.00 98 ASP A C 1
ATOM 715 O O . ASP A 1 98 ? -4.689 6.566 1.643 1.00 98.00 98 ASP A O 1
ATOM 719 N N . ALA A 1 99 ? -3.014 7.555 2.757 1.00 98.31 99 ALA A N 1
ATOM 720 C CA . ALA A 1 99 ? -1.987 7.250 1.768 1.00 98.31 99 ALA A CA 1
ATOM 721 C C . ALA A 1 99 ? -1.748 5.738 1.617 1.00 98.31 99 ALA A C 1
ATOM 723 O O . ALA A 1 99 ? -1.675 5.243 0.492 1.00 98.31 99 ALA A O 1
ATOM 724 N N . VAL A 1 100 ? -1.684 4.992 2.725 1.00 98.31 100 VAL A N 1
ATOM 725 C CA . VAL A 1 100 ? -1.587 3.523 2.691 1.00 98.31 100 VAL A CA 1
ATOM 726 C C . VAL A 1 100 ? -2.876 2.895 2.163 1.00 98.31 100 VAL A C 1
ATOM 728 O O . VAL A 1 100 ? -2.818 2.003 1.317 1.00 98.31 100 VAL A O 1
ATOM 731 N N . LEU A 1 101 ? -4.045 3.385 2.588 1.00 98.06 101 LEU A N 1
ATOM 732 C CA . LEU A 1 101 ? -5.334 2.899 2.083 1.00 98.06 101 LEU A CA 1
ATOM 733 C C . LEU A 1 101 ? -5.459 3.098 0.564 1.00 98.06 101 LEU A C 1
ATOM 735 O O . LEU A 1 101 ? -5.921 2.198 -0.134 1.00 98.06 101 LEU A O 1
ATOM 739 N N . ALA A 1 102 ? -4.966 4.218 0.032 1.00 98.31 102 ALA A N 1
ATOM 740 C CA . ALA A 1 102 ? -4.932 4.474 -1.405 1.00 98.31 102 ALA A CA 1
ATOM 741 C C . ALA A 1 102 ? -4.013 3.498 -2.160 1.00 98.31 102 ALA A C 1
ATOM 743 O O . ALA A 1 102 ? -4.323 3.107 -3.287 1.00 98.31 102 ALA A O 1
ATOM 744 N N . VAL A 1 103 ? -2.891 3.083 -1.560 1.00 98.69 103 VAL A N 1
ATOM 745 C CA . VAL A 1 103 ? -2.020 2.046 -2.135 1.00 98.69 103 VAL A CA 1
ATOM 746 C C . VAL A 1 103 ? -2.738 0.695 -2.162 1.00 98.69 103 VAL A C 1
ATOM 748 O O . VAL A 1 103 ? -2.757 0.038 -3.202 1.00 98.69 103 VAL A O 1
ATOM 751 N N . ILE A 1 104 ? -3.385 0.313 -1.059 1.00 98.56 104 ILE A N 1
ATOM 752 C CA . ILE A 1 104 ? -4.192 -0.912 -0.946 1.00 98.56 104 ILE A CA 1
ATOM 753 C C . ILE A 1 104 ? -5.295 -0.941 -2.018 1.00 98.56 104 ILE A C 1
ATOM 755 O O . ILE A 1 104 ? -5.445 -1.938 -2.726 1.00 98.56 104 ILE A O 1
ATOM 759 N N . GLU A 1 105 ? -6.017 0.169 -2.199 1.00 98.50 105 GLU A N 1
ATOM 760 C CA . GLU A 1 105 ? -7.031 0.314 -3.251 1.00 98.50 105 GLU A CA 1
ATOM 761 C C . GLU A 1 105 ? -6.441 0.154 -4.649 1.00 98.50 105 GLU A C 1
ATOM 763 O O . GLU A 1 105 ? -7.000 -0.550 -5.493 1.00 98.50 105 GLU A O 1
ATOM 768 N N . LEU A 1 106 ? -5.306 0.809 -4.911 1.00 98.69 106 LEU A N 1
ATOM 769 C CA . LEU A 1 106 ? -4.626 0.738 -6.199 1.00 98.69 106 LEU A CA 1
ATOM 770 C C . LEU A 1 106 ? -4.252 -0.705 -6.536 1.00 98.69 106 LEU A C 1
ATOM 772 O O . LEU A 1 106 ? -4.509 -1.150 -7.657 1.00 98.69 106 LEU A O 1
ATOM 776 N N . VAL A 1 107 ? -3.695 -1.443 -5.575 1.00 98.75 107 VAL A N 1
ATOM 777 C CA . VAL A 1 107 ? -3.336 -2.855 -5.748 1.00 98.75 107 VAL A CA 1
ATOM 778 C C . VAL A 1 107 ? -4.586 -3.706 -5.972 1.00 98.75 107 VAL A C 1
ATOM 780 O O . VAL A 1 107 ? -4.629 -4.489 -6.925 1.00 98.75 107 VAL A O 1
ATOM 783 N N . GLY A 1 108 ? -5.630 -3.532 -5.161 1.00 98.56 108 GLY A N 1
ATOM 784 C CA . GLY A 1 108 ? -6.859 -4.314 -5.292 1.00 98.56 108 GLY A CA 1
ATOM 785 C C . GLY A 1 108 ? -7.548 -4.088 -6.635 1.00 98.56 108 GLY A C 1
ATOM 786 O O . GLY A 1 108 ? -7.917 -5.043 -7.313 1.00 98.56 108 GLY A O 1
ATOM 787 N N . ARG A 1 109 ? -7.633 -2.837 -7.099 1.00 98.50 109 ARG A N 1
ATOM 788 C CA . ARG A 1 109 ? -8.204 -2.506 -8.416 1.00 98.50 109 ARG A CA 1
ATOM 789 C C . ARG A 1 109 ? -7.336 -2.994 -9.577 1.00 98.50 109 ARG A C 1
ATOM 791 O O . ARG A 1 109 ? -7.881 -3.384 -10.606 1.00 98.50 109 ARG A O 1
ATOM 798 N N . ALA A 1 110 ? -6.009 -2.973 -9.440 1.00 98.44 110 ALA A N 1
ATOM 799 C CA . ALA A 1 110 ? -5.097 -3.443 -10.485 1.00 98.44 110 ALA A CA 1
ATOM 800 C C . ALA A 1 110 ? -5.139 -4.968 -10.660 1.0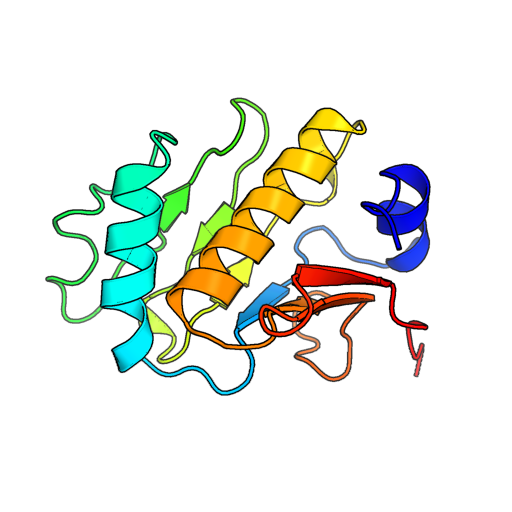0 98.44 110 ALA A C 1
ATOM 802 O O . ALA A 1 110 ? -5.076 -5.455 -11.786 1.00 98.44 110 ALA A O 1
ATOM 803 N N . THR A 1 111 ? -5.260 -5.704 -9.555 1.00 98.44 111 THR A N 1
ATOM 804 C CA . THR A 1 111 ? -5.240 -7.176 -9.535 1.00 98.44 111 THR A CA 1
ATOM 805 C C . THR A 1 111 ? -6.638 -7.802 -9.587 1.00 98.44 111 THR A C 1
ATOM 807 O O . THR A 1 111 ? -6.789 -8.986 -9.890 1.00 98.44 111 THR A O 1
ATOM 810 N N . GLY A 1 112 ? -7.680 -7.028 -9.268 1.00 98.00 112 GLY A N 1
ATOM 811 C CA . GLY A 1 112 ? -9.036 -7.533 -9.057 1.00 98.00 112 GLY A CA 1
ATOM 812 C C . GLY A 1 112 ? -9.165 -8.437 -7.827 1.00 98.00 112 GLY A C 1
ATOM 813 O O . GLY A 1 112 ? -10.111 -9.220 -7.756 1.00 98.00 112 GLY A O 1
ATOM 814 N N . ARG A 1 113 ? -8.209 -8.385 -6.888 1.00 98.12 113 ARG A N 1
ATOM 815 C CA . ARG A 1 113 ? -8.170 -9.235 -5.688 1.00 98.12 113 ARG A CA 1
ATOM 816 C C . ARG A 1 113 ? -8.436 -8.438 -4.424 1.00 98.12 113 ARG A C 1
ATOM 818 O O . ARG A 1 113 ? -8.101 -7.259 -4.339 1.00 98.12 113 ARG A O 1
ATOM 825 N N . THR A 1 114 ? -8.973 -9.122 -3.419 1.00 98.00 114 THR A N 1
ATOM 826 C CA . THR A 1 114 ? -8.990 -8.615 -2.049 1.00 98.00 114 THR A CA 1
ATOM 827 C C . THR A 1 114 ? -7.556 -8.382 -1.585 1.00 98.00 114 THR A C 1
ATOM 829 O O . THR A 1 114 ? -6.713 -9.271 -1.715 1.00 98.00 114 THR A O 1
ATOM 832 N N . VAL A 1 115 ? -7.286 -7.203 -1.036 1.00 98.44 115 VAL A N 1
ATOM 833 C CA . VAL A 1 115 ? -5.989 -6.874 -0.440 1.00 98.44 115 VAL A CA 1
ATOM 834 C C . VAL A 1 115 ? -6.148 -6.841 1.064 1.00 98.44 115 VAL A C 1
ATOM 836 O O . VAL A 1 115 ? -7.080 -6.223 1.573 1.00 98.44 115 VAL A O 1
ATOM 839 N N . VAL A 1 116 ? -5.259 -7.516 1.775 1.00 97.50 116 VAL A N 1
ATOM 840 C CA . VAL A 1 116 ? -5.238 -7.531 3.236 1.00 97.50 116 VAL A CA 1
ATOM 841 C C . VAL A 1 116 ? -3.984 -6.851 3.748 1.00 97.50 116 VAL A C 1
ATOM 843 O O . VAL A 1 116 ? -2.961 -6.864 3.072 1.00 97.50 116 VAL A O 1
ATOM 846 N N . LEU A 1 117 ? -4.080 -6.275 4.941 1.00 96.38 117 LEU A N 1
ATOM 847 C CA . LEU A 1 117 ? -2.939 -5.866 5.746 1.00 96.38 117 LEU A CA 1
ATOM 848 C C . LEU A 1 117 ? -2.992 -6.658 7.053 1.00 96.38 117 LEU A C 1
ATOM 850 O O . LEU A 1 117 ? -4.013 -6.654 7.750 1.00 96.38 117 LEU A O 1
ATOM 854 N N . ALA A 1 118 ? -1.914 -7.362 7.348 1.00 94.62 118 ALA A N 1
ATOM 855 C CA . ALA A 1 118 ? -1.809 -8.391 8.365 1.00 94.62 118 ALA A CA 1
ATOM 856 C C . ALA A 1 118 ? -0.634 -8.120 9.306 1.00 94.62 118 ALA A C 1
ATOM 858 O O . ALA A 1 118 ? 0.213 -7.274 9.031 1.00 94.62 118 ALA A O 1
ATOM 859 N N . HIS A 1 119 ? -0.587 -8.817 10.439 1.00 92.19 119 HIS A N 1
ATOM 860 C CA . HIS A 1 119 ? 0.590 -8.752 11.303 1.00 92.19 119 HIS A CA 1
ATOM 861 C C . HIS A 1 119 ? 1.840 -9.253 10.570 1.00 92.19 119 HIS A C 1
ATOM 863 O O . HIS A 1 119 ? 1.752 -10.157 9.739 1.00 92.19 119 HIS A O 1
ATOM 869 N N . GLU A 1 120 ? 2.996 -8.688 10.924 1.00 91.25 120 GLU A N 1
ATOM 870 C CA . GLU A 1 120 ? 4.303 -9.085 10.389 1.00 91.25 120 GLU A CA 1
ATOM 871 C C . GLU A 1 120 ? 4.499 -10.610 10.488 1.00 91.25 120 GLU A C 1
ATOM 873 O O . GLU A 1 120 ? 4.403 -11.202 11.568 1.00 91.25 120 GLU A O 1
ATOM 878 N N . GLY A 1 121 ? 4.741 -11.259 9.349 1.00 87.25 121 GLY A N 1
ATOM 879 C CA . GLY A 1 121 ? 4.954 -12.698 9.204 1.00 87.25 121 GLY A CA 1
ATOM 880 C C . GLY A 1 121 ? 3.715 -13.581 9.399 1.00 87.25 121 GLY A C 1
ATOM 881 O O . GLY A 1 121 ? 3.843 -14.806 9.363 1.00 87.25 121 GLY A O 1
ATOM 882 N N . GLY A 1 122 ? 2.534 -13.003 9.634 1.00 83.62 122 GLY A N 1
ATOM 883 C CA . GLY A 1 122 ? 1.335 -13.743 10.034 1.00 83.62 122 GLY A CA 1
ATOM 884 C C . GLY A 1 122 ? 0.390 -14.144 8.899 1.00 83.62 122 GLY A C 1
ATOM 885 O O . GLY A 1 122 ? -0.597 -14.820 9.175 1.00 83.62 122 GLY A O 1
ATOM 886 N N . GLY A 1 123 ? 0.636 -13.705 7.660 1.00 84.38 123 GLY A N 1
ATOM 887 C CA . GLY A 1 123 ? -0.187 -14.045 6.492 1.00 84.38 123 GLY A CA 1
ATOM 888 C C . GLY A 1 123 ? -1.658 -13.583 6.569 1.00 84.38 123 GLY A C 1
ATOM 889 O O . GLY A 1 123 ? -2.067 -12.916 7.529 1.00 84.38 123 GLY A O 1
ATOM 890 N N . PRO A 1 124 ? -2.493 -13.930 5.568 1.00 85.56 124 PRO A N 1
ATOM 891 C CA . PRO A 1 124 ? -3.890 -13.489 5.478 1.00 85.56 124 PRO A CA 1
ATOM 892 C C . PRO A 1 124 ? -4.780 -13.875 6.669 1.00 85.56 124 PRO A C 1
ATOM 894 O O . PRO A 1 124 ? -5.785 -13.220 6.937 1.00 85.56 124 PRO A O 1
ATOM 897 N N . GLU A 1 125 ? -4.441 -14.931 7.406 1.00 87.31 125 GLU A N 1
ATOM 898 C CA . GLU A 1 125 ? -5.152 -15.366 8.610 1.00 87.31 125 GLU A CA 1
ATOM 899 C C . GLU A 1 125 ? -5.020 -14.386 9.783 1.00 87.31 125 GLU A C 1
ATOM 901 O O . GLU A 1 125 ? -5.889 -14.363 10.659 1.00 87.31 125 GLU A O 1
ATOM 906 N N . SER A 1 126 ? -3.963 -13.571 9.779 1.00 89.75 126 SER A N 1
ATOM 907 C CA . SER A 1 126 ? -3.700 -12.517 10.762 1.00 89.75 126 SER A CA 1
ATOM 908 C C . SER A 1 126 ? -4.124 -11.127 10.273 1.00 89.75 126 SER A C 1
ATOM 910 O O . SER A 1 126 ? -3.744 -10.117 10.865 1.00 89.75 126 SER A O 1
ATOM 912 N N . ALA A 1 127 ? -4.912 -11.064 9.192 1.00 93.56 127 ALA A N 1
ATOM 913 C CA . ALA A 1 127 ? -5.371 -9.814 8.605 1.00 93.56 127 ALA A CA 1
ATOM 914 C C . ALA A 1 127 ? -6.156 -8.957 9.613 1.00 93.56 127 ALA A C 1
ATOM 916 O O . ALA A 1 127 ? -7.099 -9.411 10.265 1.00 93.56 127 ALA A O 1
ATOM 917 N N . VAL A 1 128 ? -5.772 -7.685 9.686 1.00 93.88 128 VAL A N 1
ATOM 918 C CA . VAL A 1 128 ? -6.356 -6.642 10.541 1.00 93.88 128 VAL A CA 1
ATOM 919 C C . VAL A 1 128 ? -7.224 -5.695 9.714 1.00 93.88 128 VAL A C 1
ATOM 921 O O . VAL A 1 128 ? -8.253 -5.202 10.177 1.00 93.88 128 VAL A O 1
ATOM 924 N N . LEU A 1 129 ? -6.842 -5.474 8.459 1.00 95.50 129 LEU A N 1
ATOM 925 C CA . LEU A 1 129 ? -7.560 -4.659 7.491 1.00 95.50 129 LEU A CA 1
ATOM 926 C C . LEU A 1 129 ? -7.716 -5.453 6.194 1.00 95.50 129 LEU A C 1
ATOM 928 O O . LEU A 1 129 ? -6.824 -6.198 5.796 1.00 95.50 129 LEU A O 1
ATOM 932 N N . SER A 1 130 ? -8.846 -5.269 5.523 1.00 96.62 130 SER A N 1
ATOM 933 C CA . SER A 1 130 ? -9.083 -5.780 4.176 1.00 96.62 130 SER A CA 1
ATOM 934 C C . SER A 1 130 ? -9.701 -4.710 3.292 1.00 96.62 130 SER A C 1
ATOM 936 O O . SER A 1 130 ? -10.448 -3.863 3.777 1.00 96.62 130 SER A O 1
ATOM 938 N N . TYR A 1 131 ? -9.419 -4.783 2.001 1.00 97.75 131 TYR A N 1
ATOM 939 C CA . TYR A 1 131 ? -10.068 -4.028 0.943 1.00 97.75 131 TYR A CA 1
ATOM 940 C C . TYR A 1 131 ? -10.577 -4.997 -0.117 1.00 97.75 131 TYR A C 1
ATOM 942 O O . TYR A 1 131 ? -9.802 -5.816 -0.617 1.00 97.75 131 TYR A O 1
ATOM 950 N N . ASP A 1 132 ? -11.858 -4.898 -0.471 1.00 96.06 132 ASP A N 1
ATOM 951 C CA . ASP A 1 132 ? -12.446 -5.676 -1.562 1.00 96.06 132 ASP A CA 1
ATOM 952 C C . ASP A 1 132 ? -12.758 -4.769 -2.767 1.00 96.06 132 ASP A C 1
ATOM 954 O O . ASP A 1 132 ? -13.618 -3.888 -2.658 1.00 96.06 132 ASP A O 1
ATOM 958 N N . PRO A 1 133 ? -12.102 -4.967 -3.929 1.00 96.06 133 PRO A N 1
ATOM 959 C CA . PRO A 1 133 ? -12.326 -4.135 -5.109 1.00 96.06 133 PRO A CA 1
ATOM 960 C C . PRO A 1 133 ? -13.699 -4.340 -5.765 1.00 96.06 133 PRO A C 1
ATOM 962 O O . PRO A 1 133 ? -14.085 -3.523 -6.600 1.00 96.06 133 PRO A O 1
ATOM 965 N N . SER A 1 134 ? -14.434 -5.410 -5.438 1.00 95.31 134 SER A N 1
ATOM 966 C CA . SER A 1 134 ? -15.792 -5.627 -5.958 1.00 95.31 134 SER A CA 1
ATOM 967 C C . SER A 1 134 ? -16.833 -4.730 -5.280 1.00 95.31 134 SER A C 1
ATOM 969 O O . SER A 1 134 ? -17.807 -4.330 -5.925 1.00 95.31 134 SER A O 1
ATOM 971 N N . ASP A 1 135 ? -16.568 -4.347 -4.030 1.00 93.69 135 ASP A N 1
ATOM 972 C CA . ASP A 1 135 ? -17.411 -3.463 -3.222 1.00 93.69 135 ASP A CA 1
ATOM 973 C C . ASP A 1 135 ? -16.847 -2.034 -3.138 1.00 93.69 135 ASP A C 1
ATOM 975 O O . ASP A 1 135 ? -17.575 -1.105 -2.792 1.00 93.69 135 ASP A O 1
ATOM 979 N N . ASP A 1 136 ? -15.551 -1.871 -3.429 1.00 94.00 136 ASP A N 1
ATOM 980 C CA . ASP A 1 136 ? -14.755 -0.659 -3.200 1.00 94.00 136 ASP A CA 1
ATOM 981 C C . ASP A 1 136 ? -14.767 -0.208 -1.726 1.00 94.00 136 ASP A C 1
ATOM 983 O O . ASP A 1 136 ? -14.875 0.978 -1.412 1.00 94.00 136 ASP A O 1
ATOM 987 N N . GLU A 1 137 ? -14.676 -1.171 -0.800 1.00 92.88 137 GLU A N 1
ATOM 988 C CA . GLU A 1 137 ? -14.761 -0.921 0.643 1.00 92.88 137 GLU A CA 1
ATOM 989 C C . GLU A 1 137 ? -13.567 -1.479 1.422 1.00 92.88 137 GLU A C 1
ATOM 991 O O . GLU A 1 137 ? -13.165 -2.632 1.252 1.00 92.88 137 GLU A O 1
ATOM 996 N N . HIS A 1 138 ? -13.079 -0.671 2.368 1.00 95.44 138 HIS A N 1
ATOM 997 C CA . HIS A 1 138 ? -12.181 -1.106 3.436 1.00 95.44 138 HIS A CA 1
ATOM 998 C C . HIS A 1 138 ? -12.978 -1.635 4.630 1.00 95.44 138 HIS A C 1
ATOM 1000 O O . HIS A 1 138 ? -13.986 -1.050 5.037 1.00 95.44 138 HIS A O 1
ATOM 1006 N N . ARG A 1 139 ? -12.505 -2.721 5.238 1.00 95.06 139 ARG A N 1
ATOM 1007 C CA . ARG A 1 139 ? -13.102 -3.345 6.421 1.00 95.06 139 ARG A CA 1
ATOM 1008 C C . ARG A 1 139 ? -12.008 -3.683 7.424 1.00 95.06 139 ARG A C 1
ATOM 1010 O O . ARG A 1 139 ? -11.091 -4.440 7.109 1.00 95.06 139 ARG A O 1
ATOM 1017 N N . LEU A 1 140 ? -12.144 -3.162 8.641 1.00 94.44 140 LEU A N 1
ATOM 1018 C CA . LEU A 1 140 ? -11.379 -3.658 9.780 1.00 94.44 140 LEU A CA 1
ATOM 1019 C C . LEU A 1 140 ? -11.894 -5.045 10.152 1.00 94.44 140 LEU A C 1
ATOM 1021 O O . LEU A 1 140 ? -13.104 -5.272 10.253 1.00 94.44 140 LEU A O 1
ATOM 1025 N N . LEU A 1 141 ? -10.966 -5.967 10.336 1.00 90.56 141 LEU A N 1
ATOM 1026 C CA . LEU A 1 141 ? -11.246 -7.339 10.698 1.00 90.56 141 LEU A CA 1
ATOM 1027 C C . LEU A 1 141 ? -11.074 -7.490 12.212 1.00 90.56 141 LEU A C 1
ATOM 1029 O O . LEU A 1 141 ? -10.187 -6.871 12.802 1.00 90.56 141 LEU A O 1
ATOM 1033 N N . PRO A 1 142 ? -11.923 -8.288 12.880 1.00 69.81 142 PRO A N 1
ATOM 1034 C CA . PRO A 1 142 ? -11.699 -8.612 14.275 1.00 69.81 142 PRO A CA 1
ATOM 1035 C C . PRO A 1 142 ? -10.411 -9.432 14.345 1.00 69.81 142 PRO A C 1
ATOM 1037 O O . PRO A 1 142 ? -10.427 -10.616 14.003 1.00 69.81 142 PRO A O 1
ATOM 1040 N N . GLY A 1 143 ? -9.307 -8.797 14.752 1.00 57.34 143 GLY A N 1
ATOM 1041 C CA . GLY A 1 143 ? -8.038 -9.482 14.959 1.00 57.34 143 GLY A CA 1
ATOM 1042 C C . GLY A 1 143 ? -8.294 -10.729 15.797 1.00 57.34 143 GLY A C 1
ATOM 1043 O O . GLY A 1 143 ? -8.832 -10.650 16.906 1.00 57.34 143 GLY A O 1
ATOM 1044 N N . ARG A 1 144 ? -7.995 -11.907 15.251 1.00 49.97 144 ARG A N 1
ATOM 1045 C CA . ARG A 1 144 ? -8.017 -13.143 16.028 1.00 49.97 144 ARG A CA 1
ATOM 1046 C C . ARG A 1 144 ? -6.671 -13.246 16.714 1.00 49.97 144 ARG A C 1
ATOM 1048 O O . ARG A 1 144 ? -5.713 -13.742 16.141 1.00 49.97 144 ARG A O 1
ATOM 1055 N N . TRP A 1 145 ? -6.617 -12.741 17.939 1.00 44.06 145 TRP A N 1
ATOM 1056 C CA . TRP A 1 145 ? -5.486 -12.949 18.830 1.00 44.06 145 TRP A CA 1
ATOM 1057 C C . TRP A 1 145 ? -5.571 -14.424 19.231 1.00 44.06 145 TRP A C 1
ATOM 1059 O O . TRP A 1 145 ? -6.485 -14.806 19.970 1.00 44.06 145 TRP A O 1
ATOM 1069 N N . ALA A 1 146 ? -4.731 -15.260 18.624 1.00 36.00 146 ALA A N 1
ATOM 1070 C CA . ALA A 1 146 ? -4.570 -16.660 19.004 1.00 36.00 146 ALA A CA 1
ATOM 1071 C C . ALA A 1 146 ? -3.531 -16.779 20.122 1.00 36.00 146 ALA A C 1
ATOM 1073 O O . ALA A 1 146 ? -2.485 -16.102 20.020 1.00 36.00 146 ALA A O 1
#

Secondary structure (DSSP, 8-state):
-PPPPHHHHHHHH-TT--S-PEEEETT--GGGHHHHHHHHHHHT--EES-TTTTTSSSSPPPEEEEEETTEEEEE-GGGSS-EEEE-GGG--SHHHHHHHHHHHHHHHHHHTS-EEEESTT-TGGGEEEEEETTTTEEEE------

Radius of gyration: 14.2 Å; Cα contacts (8 Å, |Δi|>4): 297; chains: 1; bounding box: 35×29×38 Å

Nearest PDB structures (foldseek):
  6fc2-assembly1_A  TM=3.835E-01  e=1.034E+00  Saccharomyces cerevisiae S288C
  6fc2-assembly2_C  TM=3.986E-01  e=2.858E+00  Saccharomyces cerevisiae S288C
  9d93-assembly1_Sc  TM=3.770E-01  e=5.855E+00  Mycobacterium phage Bxb1
  8tzf-assembly1_A  TM=4.127E-01  e=4.894E+00  Homo sapiens
  3hm9-assembly1_A  TM=3.150E-01  e=4.894E+00  Thermus thermophilus HB27